Protein AF-A0A3S5AQY6-F1 (afdb_monomer_lite)

Structure (mmCIF, N/CA/C/O backbone):
data_AF-A0A3S5AQY6-F1
#
_entry.id   AF-A0A3S5AQY6-F1
#
loop_
_atom_site.group_PDB
_atom_site.id
_atom_site.type_symbol
_atom_site.label_atom_id
_atom_site.label_alt_id
_atom_site.label_comp_id
_atom_site.label_asym_id
_atom_site.label_entity_id
_atom_site.label_seq_id
_atom_site.pdbx_PDB_ins_code
_atom_site.Cartn_x
_atom_site.Cartn_y
_atom_site.Cartn_z
_atom_site.occupancy
_atom_site.B_iso_or_equiv
_atom_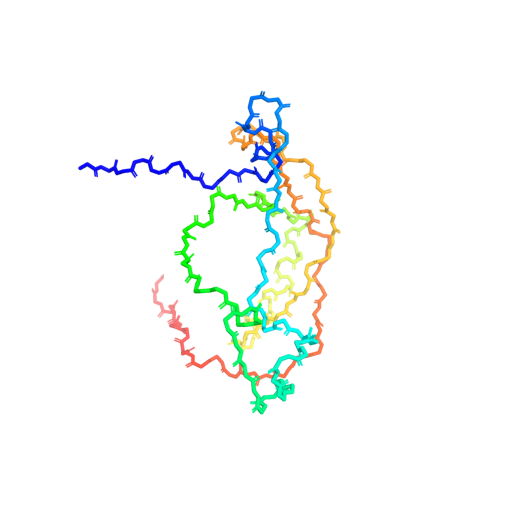site.auth_seq_id
_atom_site.auth_comp_id
_atom_site.auth_asym_id
_atom_site.auth_atom_id
_atom_site.pdbx_PDB_model_num
ATOM 1 N N . MET A 1 1 ? 29.617 10.448 14.265 1.00 32.22 1 MET A N 1
ATOM 2 C CA . MET A 1 1 ? 28.970 11.195 13.164 1.00 32.22 1 MET A CA 1
ATOM 3 C C . MET A 1 1 ? 27.669 10.491 12.806 1.00 32.22 1 MET A C 1
ATOM 5 O O . MET A 1 1 ? 27.711 9.450 12.168 1.00 32.22 1 MET A O 1
ATOM 9 N N . ARG A 1 2 ? 26.522 10.978 13.299 1.00 27.75 2 ARG A N 1
ATOM 10 C CA . ARG A 1 2 ? 25.210 10.473 12.863 1.00 27.75 2 ARG A CA 1
ATOM 11 C C . ARG A 1 2 ? 24.964 11.057 11.478 1.00 27.75 2 ARG A C 1
ATOM 13 O O . ARG A 1 2 ? 24.823 12.269 11.360 1.00 27.75 2 ARG A O 1
ATOM 20 N N . SER A 1 3 ? 24.982 10.225 10.444 1.00 30.08 3 SER A N 1
ATOM 21 C CA . SER A 1 3 ? 24.566 10.642 9.112 1.00 30.08 3 SER A CA 1
ATOM 22 C C . SER A 1 3 ? 23.068 10.949 9.170 1.00 30.08 3 SER A C 1
ATOM 24 O O . SER A 1 3 ? 22.226 10.055 9.231 1.00 30.08 3 SER A O 1
ATOM 26 N N . SER A 1 4 ? 22.724 12.232 9.217 1.00 34.69 4 SER A N 1
ATOM 27 C CA . SER A 1 4 ? 21.362 12.730 9.047 1.00 34.69 4 SER A CA 1
ATOM 28 C C . SER A 1 4 ? 20.930 12.487 7.603 1.00 34.69 4 SER A C 1
ATOM 30 O O . SER A 1 4 ? 20.937 13.391 6.773 1.00 34.69 4 SER A O 1
ATOM 32 N N . HIS A 1 5 ? 20.600 11.240 7.284 1.00 40.53 5 HIS A N 1
ATOM 33 C CA . HIS A 1 5 ? 19.829 10.944 6.093 1.00 40.53 5 HIS A CA 1
ATOM 34 C C . HIS A 1 5 ? 18.423 11.492 6.345 1.00 40.53 5 HIS A C 1
ATOM 36 O O . HIS A 1 5 ? 17.790 11.040 7.306 1.00 40.53 5 HIS A O 1
ATOM 42 N N . PRO A 1 6 ? 17.922 12.446 5.542 1.00 51.62 6 PRO A N 1
ATOM 43 C CA . PRO A 1 6 ? 16.550 12.904 5.685 1.00 51.62 6 PRO A CA 1
ATOM 44 C C . PRO A 1 6 ? 15.626 11.682 5.610 1.00 51.62 6 PRO A C 1
ATOM 46 O O . PRO A 1 6 ? 15.883 10.722 4.866 1.00 51.62 6 PRO A O 1
ATOM 49 N N . GLY A 1 7 ? 14.608 11.663 6.471 1.00 63.97 7 GLY A N 1
ATOM 50 C CA . GLY A 1 7 ? 13.552 10.660 6.405 1.00 63.97 7 GLY A CA 1
ATOM 51 C C . GLY A 1 7 ? 12.916 10.650 5.014 1.00 63.97 7 GLY A C 1
ATOM 52 O O . GLY A 1 7 ? 13.035 11.610 4.256 1.00 63.97 7 GLY A O 1
ATOM 53 N N . THR A 1 8 ? 12.257 9.549 4.670 1.00 73.31 8 THR A N 1
ATOM 54 C CA . THR A 1 8 ? 11.474 9.421 3.436 1.00 73.31 8 THR A CA 1
ATOM 55 C C . THR A 1 8 ? 10.517 10.608 3.280 1.00 73.31 8 THR A C 1
ATOM 57 O O . THR A 1 8 ? 9.819 10.949 4.238 1.00 73.31 8 THR A O 1
ATOM 60 N N . ILE A 1 9 ? 10.484 11.234 2.101 1.00 82.69 9 ILE A N 1
ATOM 61 C CA . ILE A 1 9 ? 9.598 12.374 1.799 1.00 82.69 9 ILE A CA 1
ATOM 62 C C . ILE A 1 9 ? 8.306 11.919 1.099 1.00 82.69 9 ILE A C 1
ATOM 64 O O . ILE A 1 9 ? 8.239 10.798 0.586 1.00 82.69 9 ILE A O 1
ATOM 68 N N . SER A 1 10 ? 7.282 12.782 1.073 1.00 83.50 10 SER A N 1
ATOM 69 C CA . SER A 1 10 ? 6.050 12.525 0.311 1.00 83.50 10 SER A CA 1
ATOM 70 C C . SER A 1 10 ? 6.360 12.438 -1.183 1.00 83.50 10 SER A C 1
ATOM 72 O O . SER A 1 10 ? 7.105 13.260 -1.721 1.00 83.50 10 SER A O 1
ATOM 74 N N . PHE A 1 11 ? 5.745 11.472 -1.863 1.00 85.50 11 PHE A N 1
ATOM 75 C CA . PHE A 1 11 ? 5.842 11.288 -3.310 1.00 85.50 11 PHE A CA 1
ATOM 76 C C . PHE A 1 11 ? 5.540 12.569 -4.100 1.00 85.50 11 PHE A C 1
ATOM 78 O O . PHE A 1 11 ? 6.272 12.912 -5.028 1.00 85.50 11 PHE A O 1
ATOM 85 N N . HIS A 1 12 ? 4.502 13.316 -3.713 1.00 83.69 12 HIS A N 1
ATOM 86 C CA . HIS A 1 12 ? 4.141 14.555 -4.407 1.00 83.69 12 HIS A CA 1
ATOM 87 C C . HIS A 1 12 ? 5.211 15.639 -4.247 1.00 83.69 12 HIS A C 1
ATOM 89 O O . HIS A 1 12 ? 5.453 16.403 -5.179 1.00 83.69 12 HIS A O 1
ATOM 95 N N . LEU A 1 13 ? 5.905 15.668 -3.106 1.00 82.12 13 LEU A N 1
ATOM 96 C CA . LEU A 1 13 ? 7.048 16.552 -2.902 1.00 82.12 13 LEU A CA 1
ATOM 97 C C . LEU A 1 13 ? 8.264 16.107 -3.725 1.00 82.12 13 LEU A C 1
ATOM 99 O O . LEU A 1 13 ? 8.952 16.954 -4.289 1.00 82.12 13 LEU A O 1
ATOM 103 N N . THR A 1 14 ? 8.507 14.797 -3.846 1.00 79.00 14 THR A N 1
ATOM 104 C CA . THR A 1 14 ? 9.578 14.256 -4.700 1.00 79.00 14 THR A CA 1
ATOM 105 C C . THR A 1 14 ? 9.448 14.765 -6.130 1.00 79.00 14 THR A C 1
ATOM 107 O O . THR A 1 14 ? 10.422 15.262 -6.685 1.00 79.00 14 THR A O 1
ATOM 110 N N . LEU A 1 15 ? 8.243 14.728 -6.701 1.00 79.06 15 LEU A N 1
ATOM 111 C CA . LEU A 1 15 ? 8.001 15.156 -8.082 1.00 79.06 15 LEU A CA 1
ATOM 112 C C . LEU A 1 15 ? 8.313 16.635 -8.348 1.00 79.06 15 LEU A C 1
ATOM 114 O O . LEU A 1 15 ? 8.620 16.988 -9.485 1.00 79.06 15 LEU A O 1
ATOM 118 N N . LEU A 1 16 ? 8.248 17.482 -7.318 1.00 74.56 16 LEU A N 1
ATOM 119 C CA . LEU A 1 16 ? 8.487 18.926 -7.413 1.00 74.56 16 LEU A CA 1
ATOM 120 C C . LEU A 1 16 ? 9.910 19.338 -7.021 1.00 74.56 16 LEU A C 1
ATOM 122 O O . LEU A 1 16 ? 10.254 20.517 -7.104 1.00 74.56 16 LEU A O 1
ATOM 126 N N . SER A 1 17 ? 10.741 18.394 -6.575 1.00 68.06 17 SER A N 1
ATOM 127 C CA . SER A 1 17 ? 12.022 18.714 -5.947 1.00 68.06 17 SER A CA 1
ATOM 128 C C . SER A 1 17 ? 13.107 19.196 -6.924 1.00 68.06 17 SER A C 1
ATOM 130 O O . SER A 1 17 ? 14.135 19.687 -6.456 1.00 68.06 17 SER A O 1
ATOM 132 N N . ASP A 1 18 ? 12.909 19.108 -8.247 1.00 62.34 18 ASP A N 1
ATOM 133 C CA . ASP A 1 18 ? 13.900 19.546 -9.243 1.00 62.34 18 ASP A CA 1
ATOM 134 C C . ASP A 1 18 ? 13.526 20.863 -9.945 1.00 62.34 18 ASP A C 1
ATOM 136 O O . ASP A 1 18 ? 13.103 20.878 -11.093 1.00 62.34 18 ASP A O 1
ATOM 140 N N . ARG A 1 19 ? 13.693 21.998 -9.249 1.00 57.31 19 ARG A N 1
ATOM 141 C CA . ARG A 1 19 ? 13.819 23.363 -9.827 1.00 57.31 19 ARG A CA 1
ATOM 142 C C . ARG A 1 19 ? 12.876 23.699 -11.008 1.00 57.31 19 ARG A C 1
ATOM 144 O O . ARG A 1 19 ? 13.287 24.360 -11.961 1.00 57.31 19 ARG A O 1
ATOM 151 N N . GLY A 1 20 ? 11.612 23.277 -10.944 1.00 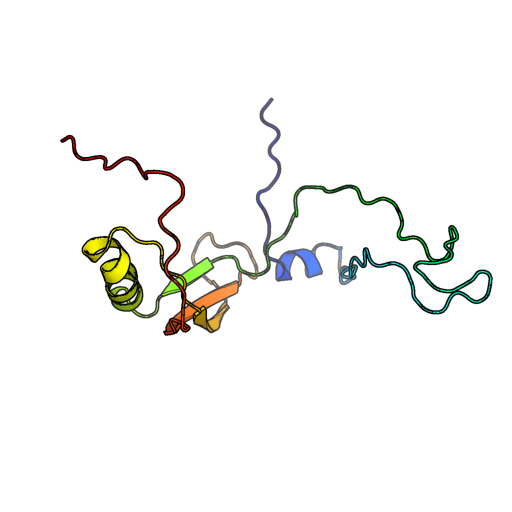56.56 20 GLY A N 1
ATOM 152 C CA . GLY A 1 20 ? 10.597 23.562 -11.971 1.00 56.56 20 GLY A CA 1
ATOM 153 C C . GLY A 1 20 ? 10.526 22.567 -13.140 1.00 56.56 20 GLY A C 1
ATOM 154 O O . GLY A 1 20 ? 9.746 22.785 -14.065 1.00 56.56 20 GLY A O 1
ATOM 155 N N . LYS A 1 21 ? 11.289 21.471 -13.104 1.00 61.22 21 LYS A N 1
ATOM 156 C CA . LYS A 1 21 ? 11.139 20.304 -13.978 1.00 61.22 21 LYS A CA 1
ATOM 157 C C . LYS A 1 21 ? 10.554 19.150 -13.166 1.00 61.22 21 LYS A C 1
ATOM 159 O O . LYS A 1 21 ? 11.012 18.847 -12.070 1.00 61.22 21 LYS A O 1
ATOM 164 N N . PHE A 1 22 ? 9.519 18.510 -13.701 1.00 60.59 22 PHE A N 1
ATOM 165 C CA . PHE A 1 22 ? 8.966 17.306 -13.088 1.00 60.59 22 PHE A CA 1
ATOM 166 C C . PHE A 1 22 ? 10.000 16.180 -13.151 1.00 60.59 22 PHE A C 1
ATOM 168 O O . PHE A 1 22 ? 10.540 15.899 -14.224 1.00 60.59 22 PHE A O 1
ATOM 175 N N . ILE A 1 23 ? 10.255 15.520 -12.018 1.00 69.19 23 ILE A N 1
ATOM 176 C CA . ILE A 1 23 ? 11.058 14.294 -12.013 1.00 69.19 23 ILE A CA 1
ATOM 177 C C . ILE A 1 23 ? 10.296 13.223 -12.801 1.00 69.19 23 ILE A C 1
ATOM 179 O O . ILE A 1 23 ? 9.154 12.895 -12.474 1.00 69.19 23 ILE A O 1
ATOM 183 N N . SER A 1 24 ? 10.929 12.672 -13.840 1.00 69.19 24 SER A N 1
ATOM 184 C CA . SER A 1 24 ? 10.409 11.501 -14.546 1.00 69.19 24 SER A CA 1
ATOM 185 C C . SER A 1 24 ? 10.533 10.283 -13.638 1.00 69.19 24 SER A C 1
ATOM 187 O O . SER A 1 24 ? 11.635 9.917 -13.236 1.00 69.19 24 SER A O 1
ATOM 189 N N . LEU A 1 25 ? 9.410 9.644 -13.321 1.00 74.25 25 LEU A N 1
ATOM 190 C CA . LEU A 1 25 ? 9.420 8.382 -12.589 1.00 74.25 25 LEU A CA 1
ATOM 191 C C . LEU A 1 25 ? 9.910 7.274 -13.515 1.00 74.25 25 LEU A C 1
ATOM 193 O O . LEU A 1 25 ? 9.296 6.989 -14.544 1.00 74.25 25 LEU A O 1
ATOM 197 N N . GLU A 1 26 ? 11.014 6.639 -13.144 1.00 77.44 26 GLU A N 1
ATOM 198 C CA . GLU A 1 26 ? 11.491 5.455 -13.844 1.00 77.44 26 GLU A CA 1
ATOM 199 C C . GLU A 1 26 ? 10.638 4.247 -13.451 1.00 77.44 26 GLU A C 1
ATOM 201 O O . GLU A 1 26 ? 10.548 3.867 -12.282 1.00 77.44 26 GLU A O 1
ATOM 206 N N . HIS A 1 27 ? 10.009 3.612 -14.439 1.00 82.12 27 HIS A N 1
ATOM 207 C CA . HIS A 1 27 ? 9.340 2.335 -14.235 1.00 82.12 27 HIS A CA 1
ATOM 208 C C . HIS A 1 27 ? 10.375 1.205 -14.316 1.00 82.12 27 HIS A C 1
ATOM 210 O O . HIS A 1 27 ? 10.689 0.706 -15.402 1.00 82.12 27 HIS A O 1
ATOM 216 N N . VAL A 1 28 ? 10.915 0.804 -13.162 1.00 87.69 28 VAL A N 1
ATOM 217 C CA . VAL A 1 28 ? 11.897 -0.285 -13.069 1.00 87.69 28 VAL A CA 1
ATOM 218 C C . VAL A 1 28 ? 11.272 -1.585 -13.582 1.00 87.69 28 VAL A C 1
ATOM 220 O O . VAL A 1 28 ? 10.299 -2.092 -13.027 1.00 87.69 28 VAL A O 1
ATOM 223 N N . ASN A 1 29 ? 11.831 -2.137 -14.660 1.00 89.81 29 ASN A N 1
ATOM 224 C CA . ASN A 1 29 ? 11.397 -3.404 -15.237 1.00 89.81 29 ASN A CA 1
ATOM 225 C C . ASN A 1 29 ? 12.557 -4.401 -15.242 1.00 89.81 29 ASN A C 1
ATOM 227 O O . ASN A 1 29 ? 13.485 -4.295 -16.039 1.00 89.81 29 ASN A O 1
ATOM 231 N N . CYS A 1 30 ? 12.466 -5.386 -14.354 1.00 92.81 30 CYS A N 1
ATOM 232 C CA . CYS A 1 30 ? 13.482 -6.416 -14.146 1.00 92.81 30 CYS A CA 1
ATOM 233 C C . CYS A 1 30 ? 13.213 -7.693 -14.958 1.00 92.81 30 CYS A C 1
ATOM 235 O O . CYS A 1 30 ? 13.828 -8.725 -14.699 1.00 92.81 30 CYS A O 1
ATOM 237 N N . ARG A 1 31 ? 12.236 -7.675 -15.874 1.00 93.50 31 ARG A N 1
ATOM 238 C CA . ARG A 1 31 ? 11.878 -8.841 -16.689 1.00 93.50 31 ARG A CA 1
ATOM 239 C C . ARG A 1 31 ? 12.776 -8.916 -17.919 1.00 93.50 31 ARG A C 1
ATOM 241 O O . ARG A 1 31 ? 13.168 -7.895 -18.479 1.00 93.50 31 ARG A O 1
ATOM 248 N N . VAL A 1 32 ? 13.037 -10.139 -18.376 1.00 93.88 32 VAL A N 1
ATOM 249 C CA . VAL A 1 32 ? 13.630 -10.375 -19.699 1.00 93.88 32 VAL A CA 1
ATOM 250 C C . VAL A 1 32 ? 12.719 -9.761 -20.760 1.00 93.88 32 VAL A C 1
ATOM 252 O O . VAL A 1 32 ? 11.498 -9.946 -20.727 1.00 93.88 32 VAL A O 1
ATOM 255 N N . ARG A 1 33 ? 13.300 -9.011 -21.699 1.00 90.25 33 ARG A N 1
ATOM 256 C CA . ARG A 1 33 ? 12.545 -8.441 -22.819 1.00 90.25 33 ARG A CA 1
ATOM 257 C C . ARG A 1 33 ? 12.159 -9.561 -23.783 1.00 90.25 33 ARG A C 1
ATOM 259 O O . ARG A 1 33 ? 13.021 -10.251 -24.320 1.00 90.25 33 ARG A O 1
ATOM 266 N N . ILE A 1 34 ? 10.859 -9.727 -24.001 1.00 91.00 34 ILE A N 1
ATOM 267 C CA . ILE A 1 34 ? 10.312 -10.711 -24.942 1.00 91.00 34 ILE A CA 1
ATOM 268 C C . ILE A 1 34 ? 10.408 -10.141 -26.367 1.00 91.00 34 ILE A C 1
ATOM 270 O O . ILE A 1 34 ? 10.274 -8.933 -26.554 1.00 91.00 34 ILE A O 1
ATOM 274 N N . GLY A 1 35 ? 10.634 -11.002 -27.366 1.00 87.38 35 GLY A N 1
ATOM 275 C CA . GLY A 1 35 ? 10.665 -10.605 -28.781 1.00 87.38 35 GLY A CA 1
ATOM 276 C C . GLY A 1 35 ? 12.053 -10.266 -29.328 1.00 87.38 35 GLY A C 1
ATOM 277 O O . GLY A 1 35 ? 12.167 -9.505 -30.282 1.00 87.38 35 GLY A O 1
ATOM 278 N N . CYS A 1 36 ? 13.124 -10.806 -28.740 1.00 91.69 36 CYS A N 1
ATOM 279 C CA . CYS A 1 36 ? 14.439 -10.730 -29.370 1.00 91.69 36 CYS A CA 1
ATOM 280 C C . CYS A 1 36 ? 14.506 -11.688 -30.568 1.00 91.69 36 CYS A C 1
ATOM 282 O O . CYS A 1 36 ? 14.171 -12.861 -30.435 1.00 91.69 36 CYS A O 1
ATOM 284 N N . HIS A 1 37 ? 14.945 -11.189 -31.724 1.00 91.88 37 HIS A N 1
ATOM 285 C CA . HIS A 1 37 ? 15.026 -11.966 -32.967 1.00 91.88 37 HIS A CA 1
ATOM 286 C C . HIS A 1 37 ? 16.421 -12.560 -33.237 1.00 91.88 37 HIS A C 1
ATOM 288 O O . HIS A 1 37 ? 16.615 -13.218 -34.252 1.00 91.88 37 HIS A O 1
ATOM 294 N N . GLU A 1 38 ? 17.401 -12.324 -32.357 1.00 92.38 38 GLU A N 1
ATOM 295 C CA . GLU A 1 38 ? 18.806 -12.728 -32.565 1.00 92.38 38 GLU A CA 1
ATOM 296 C C . GLU A 1 38 ? 19.150 -14.104 -31.972 1.00 92.38 38 GLU A C 1
ATOM 298 O O . GLU A 1 38 ? 20.259 -14.599 -32.154 1.00 92.38 38 GLU A O 1
ATOM 303 N N . HIS A 1 39 ? 18.223 -14.720 -31.243 1.00 93.88 39 HIS A N 1
ATOM 304 C CA . HIS A 1 39 ? 18.394 -16.018 -30.597 1.00 93.88 39 HIS A CA 1
ATOM 305 C C . HIS A 1 39 ? 17.024 -16.697 -30.424 1.00 93.88 39 HIS A C 1
ATOM 307 O O . HIS A 1 39 ? 15.997 -16.019 -30.531 1.00 93.88 39 HIS A O 1
ATOM 313 N N . PRO A 1 40 ? 16.970 -18.013 -30.141 1.00 94.38 40 PRO A N 1
ATOM 314 C CA . PRO A 1 40 ? 15.728 -18.672 -29.742 1.00 94.38 40 PRO A CA 1
ATOM 315 C C . PRO A 1 40 ? 15.060 -17.932 -28.571 1.00 94.38 40 PRO A C 1
ATOM 317 O O . PRO A 1 40 ? 15.775 -17.445 -27.693 1.00 94.38 40 PRO A O 1
ATOM 320 N N . PRO A 1 41 ? 13.723 -17.810 -28.526 1.00 92.50 41 PRO A N 1
ATOM 321 C CA . PRO A 1 41 ? 13.043 -17.112 -27.439 1.00 92.50 41 PRO A CA 1
ATOM 322 C C . PRO A 1 41 ? 13.415 -17.661 -26.057 1.00 92.50 41 PRO A C 1
ATOM 324 O O . PRO A 1 41 ? 13.707 -18.844 -25.902 1.00 92.50 41 PRO A O 1
ATOM 327 N N . TRP A 1 42 ? 13.354 -16.808 -25.032 1.00 92.75 42 TRP A N 1
ATOM 328 C CA . TRP A 1 42 ? 13.456 -17.255 -23.641 1.00 92.75 42 TRP A CA 1
ATOM 329 C C . TRP A 1 42 ? 12.421 -18.368 -23.365 1.00 92.75 42 TRP A C 1
ATOM 331 O O . TRP A 1 42 ? 11.252 -18.172 -23.717 1.00 92.75 42 TRP A O 1
ATOM 341 N N . PRO A 1 43 ? 12.789 -19.495 -22.723 1.00 93.38 43 PRO A N 1
ATOM 342 C CA . PRO A 1 43 ? 14.022 -19.741 -21.961 1.00 93.38 43 PRO A CA 1
ATOM 343 C C . PRO A 1 43 ? 15.206 -20.338 -22.742 1.00 93.38 43 PRO A C 1
ATOM 345 O O . PRO A 1 43 ? 16.275 -20.500 -22.159 1.00 93.38 43 PRO A O 1
ATOM 348 N N . ASP A 1 44 ? 15.052 -20.627 -24.035 1.00 94.56 44 ASP A N 1
ATOM 349 C CA . ASP A 1 44 ? 16.038 -21.382 -24.826 1.00 94.56 44 ASP A CA 1
ATOM 350 C C . ASP A 1 44 ? 17.193 -20.522 -25.373 1.00 94.56 44 ASP A C 1
ATOM 352 O O . ASP A 1 44 ? 18.184 -21.043 -25.885 1.00 94.56 44 ASP A O 1
ATOM 356 N N . GLY A 1 45 ? 17.096 -19.195 -25.257 1.00 93.44 45 GLY A N 1
ATOM 357 C CA . GLY A 1 45 ? 18.162 -18.264 -25.621 1.00 93.44 45 GLY A CA 1
ATOM 358 C C . GLY A 1 45 ? 18.045 -16.910 -24.921 1.00 93.44 45 GLY A C 1
ATOM 359 O O . GLY A 1 45 ? 16.951 -16.451 -24.583 1.00 93.44 45 GLY A O 1
ATOM 360 N N . ILE A 1 46 ? 19.191 -16.252 -24.714 1.00 95.94 46 ILE A N 1
ATOM 361 C CA . ILE A 1 46 ? 19.288 -14.908 -24.132 1.00 95.94 46 ILE A CA 1
ATOM 362 C C . ILE A 1 46 ? 20.510 -14.164 -24.689 1.00 95.94 46 ILE A C 1
ATOM 364 O O . ILE A 1 46 ? 21.540 -14.772 -24.979 1.00 95.94 46 ILE A O 1
ATOM 368 N N . CYS A 1 47 ? 20.417 -12.842 -24.815 1.00 94.69 47 CYS A N 1
ATOM 369 C CA . CYS A 1 47 ? 21.530 -11.963 -25.168 1.00 94.69 47 CYS A CA 1
ATOM 370 C C . CYS A 1 47 ? 21.548 -10.709 -24.283 1.00 94.69 47 CYS A C 1
ATOM 372 O O . CYS A 1 47 ? 20.587 -10.406 -23.575 1.00 94.69 47 CYS A O 1
ATOM 374 N N . THR A 1 48 ? 22.616 -9.917 -24.366 1.00 93.38 48 THR A N 1
ATOM 375 C CA . THR A 1 48 ? 22.778 -8.681 -23.577 1.00 93.38 48 THR A CA 1
ATOM 376 C C . THR A 1 48 ? 21.729 -7.606 -23.878 1.00 93.38 48 THR A C 1
ATOM 378 O O . THR A 1 48 ? 21.515 -6.722 -23.054 1.00 93.38 48 THR A O 1
ATOM 381 N N . LYS A 1 49 ? 21.049 -7.669 -25.033 1.00 91.75 49 LYS A N 1
ATOM 382 C CA . LYS A 1 49 ? 19.989 -6.716 -25.415 1.00 91.75 49 LYS A CA 1
ATOM 383 C C . LYS A 1 49 ? 18.643 -7.026 -24.757 1.00 91.75 49 LYS A C 1
ATOM 385 O O . LYS A 1 49 ? 17.834 -6.113 -24.569 1.00 91.75 49 LYS A O 1
ATOM 390 N N . CYS A 1 50 ? 18.373 -8.298 -24.461 1.00 93.62 50 CYS A N 1
ATOM 391 C CA . CYS A 1 50 ? 17.106 -8.742 -23.878 1.00 93.62 50 CYS A CA 1
ATOM 392 C C . CYS A 1 50 ? 17.222 -9.112 -22.395 1.00 93.62 50 CYS A C 1
ATOM 394 O O . CYS A 1 50 ? 16.214 -9.082 -21.684 1.00 93.62 50 CYS A O 1
ATOM 396 N N . GLN A 1 51 ? 18.437 -9.404 -21.922 1.00 94.44 51 GLN A N 1
ATOM 397 C CA . GLN A 1 51 ? 18.741 -9.584 -20.512 1.00 94.44 51 GLN A CA 1
ATOM 398 C C . GLN A 1 51 ? 18.503 -8.269 -19.749 1.00 94.44 51 GLN A C 1
ATOM 400 O O . GLN A 1 51 ? 18.969 -7.215 -20.190 1.00 94.44 51 GLN A O 1
ATOM 405 N N . PRO A 1 52 ? 17.798 -8.296 -18.604 1.00 93.81 52 PRO A N 1
ATOM 406 C CA . PRO A 1 52 ? 17.671 -7.118 -17.758 1.00 93.81 52 PRO A CA 1
ATOM 407 C C . PRO A 1 52 ? 19.040 -6.740 -17.180 1.00 93.81 52 PRO A C 1
ATOM 409 O O . PRO A 1 52 ? 19.829 -7.608 -16.798 1.00 93.81 52 PRO A O 1
ATOM 412 N N . SER A 1 53 ? 19.326 -5.441 -17.103 1.00 91.31 53 SER A N 1
ATOM 413 C CA . SER A 1 53 ? 20.555 -4.953 -16.474 1.00 91.31 53 SER A CA 1
ATOM 414 C C . SER A 1 53 ? 20.611 -5.358 -14.993 1.00 91.31 53 SER A C 1
ATOM 416 O O . SER A 1 53 ? 19.558 -5.442 -14.354 1.00 91.31 53 SER A O 1
ATOM 418 N N . PRO A 1 54 ? 21.811 -5.590 -14.424 1.00 92.44 54 PRO A N 1
ATOM 419 C CA . PRO A 1 54 ? 21.964 -5.787 -12.987 1.00 92.44 54 PRO A CA 1
ATOM 420 C C . PRO A 1 54 ? 21.329 -4.637 -12.203 1.00 92.44 54 PRO A C 1
ATOM 422 O O . PRO A 1 54 ? 21.438 -3.475 -12.597 1.00 92.44 54 PRO A O 1
ATOM 425 N N . ILE A 1 55 ? 20.673 -4.968 -11.094 1.00 92.25 55 ILE A N 1
ATOM 426 C CA . ILE A 1 55 ? 19.958 -4.000 -10.263 1.00 92.25 55 ILE A CA 1
ATOM 427 C C . ILE A 1 55 ? 20.708 -3.833 -8.952 1.00 92.25 55 ILE A C 1
ATOM 429 O O . ILE A 1 55 ? 21.022 -4.816 -8.281 1.00 92.25 55 ILE A O 1
ATOM 433 N N . THR A 1 56 ? 20.919 -2.580 -8.565 1.00 93.56 56 THR A N 1
ATOM 434 C CA . THR A 1 56 ? 21.380 -2.209 -7.228 1.00 93.56 56 THR A CA 1
ATOM 435 C C . THR A 1 56 ? 20.189 -1.682 -6.444 1.00 93.56 56 THR A C 1
ATOM 437 O O . THR A 1 56 ? 19.532 -0.737 -6.875 1.00 93.56 56 THR A O 1
ATOM 440 N N . LEU A 1 57 ? 19.894 -2.299 -5.301 1.00 92.69 57 LEU A N 1
ATOM 441 C CA . LEU A 1 57 ? 18.838 -1.833 -4.407 1.00 92.69 57 LEU A CA 1
ATOM 442 C C . LEU A 1 57 ? 19.404 -0.774 -3.460 1.00 92.69 57 LEU A C 1
ATOM 444 O O . LEU A 1 57 ? 20.356 -1.047 -2.733 1.00 92.69 57 LEU A O 1
ATOM 448 N N . ASP A 1 58 ? 18.786 0.402 -3.450 1.00 90.25 58 ASP A N 1
ATOM 449 C CA . ASP A 1 58 ? 19.055 1.465 -2.481 1.00 90.25 58 ASP A CA 1
ATOM 450 C C . ASP A 1 58 ? 17.788 1.766 -1.667 1.00 90.25 58 ASP A C 1
ATOM 452 O O . ASP A 1 58 ? 16.671 1.375 -2.026 1.00 90.25 58 ASP A O 1
ATOM 456 N N . ARG A 1 59 ? 17.948 2.449 -0.536 1.00 89.38 59 ARG A N 1
ATOM 457 C CA . ARG A 1 59 ? 16.842 2.869 0.315 1.00 89.38 59 ARG A CA 1
ATOM 458 C C . ARG A 1 59 ? 15.922 3.800 -0.472 1.00 89.38 59 ARG A C 1
ATOM 460 O O . ARG A 1 59 ? 16.319 4.899 -0.851 1.00 89.38 59 ARG A O 1
ATOM 467 N N . GLN A 1 60 ? 14.661 3.402 -0.631 1.00 88.00 60 GLN A N 1
ATOM 468 C CA . GLN A 1 60 ? 13.653 4.246 -1.267 1.00 88.00 60 GLN A CA 1
ATOM 469 C C . GLN A 1 60 ? 13.537 5.585 -0.523 1.00 88.00 60 GLN A C 1
ATOM 471 O O . GLN A 1 60 ? 13.313 5.620 0.687 1.00 88.00 60 GLN A O 1
ATOM 476 N N . THR A 1 61 ? 13.722 6.689 -1.244 1.00 87.56 61 THR A N 1
ATOM 477 C CA . THR A 1 61 ? 13.790 8.050 -0.683 1.00 87.56 61 THR A CA 1
ATOM 478 C C . THR A 1 61 ? 12.424 8.714 -0.533 1.00 87.56 61 THR A C 1
ATOM 480 O O . THR A 1 61 ? 12.310 9.725 0.161 1.00 87.56 61 THR A O 1
ATOM 483 N N . TYR A 1 62 ? 11.378 8.121 -1.113 1.00 88.75 62 TYR A N 1
ATOM 484 C CA . TYR A 1 62 ? 10.000 8.593 -1.014 1.00 88.75 62 TYR A CA 1
ATOM 485 C C . TYR A 1 62 ? 9.031 7.500 -0.540 1.00 88.75 62 TYR A C 1
ATOM 487 O O . TYR A 1 62 ? 9.355 6.310 -0.523 1.00 88.75 62 TYR A O 1
ATOM 495 N N . ARG A 1 63 ? 7.817 7.902 -0.167 1.00 91.06 63 ARG A N 1
ATOM 496 C CA . ARG A 1 63 ? 6.666 7.011 0.046 1.00 91.06 63 ARG A CA 1
ATOM 497 C C . ARG A 1 63 ? 5.423 7.598 -0.608 1.00 91.06 63 ARG A C 1
ATOM 499 O O . ARG A 1 63 ? 5.292 8.813 -0.697 1.00 91.06 63 ARG A O 1
ATOM 506 N N . HIS A 1 64 ? 4.514 6.738 -1.055 1.00 91.81 64 HIS A N 1
ATOM 507 C CA . HIS A 1 64 ? 3.281 7.185 -1.709 1.00 91.81 64 HIS A CA 1
ATOM 508 C C . HIS A 1 64 ? 2.250 7.749 -0.730 1.00 91.81 64 HIS A C 1
ATOM 510 O O . HIS A 1 64 ? 1.539 8.682 -1.079 1.00 91.81 64 HIS A O 1
ATOM 516 N N . ILE A 1 65 ? 2.176 7.180 0.476 1.00 94.94 65 ILE A N 1
ATOM 517 C CA . ILE A 1 65 ? 1.226 7.557 1.524 1.00 94.94 65 ILE A CA 1
ATOM 518 C C . ILE A 1 65 ? 2.014 7.834 2.800 1.00 94.94 65 ILE A C 1
ATOM 520 O O . ILE A 1 65 ? 2.844 7.018 3.201 1.00 94.94 65 ILE A O 1
ATOM 524 N N . ASP A 1 66 ? 1.753 8.972 3.431 1.00 95.12 66 ASP A N 1
ATOM 525 C CA . ASP A 1 66 ? 2.458 9.447 4.623 1.00 95.12 66 ASP A CA 1
ATOM 526 C C . ASP A 1 66 ? 1.766 9.053 5.923 1.00 95.12 66 ASP A C 1
ATOM 528 O O . ASP A 1 66 ? 2.416 8.976 6.966 1.00 95.12 66 ASP A O 1
ATOM 532 N N . TYR A 1 67 ? 0.457 8.801 5.872 1.00 95.38 67 TYR A N 1
ATOM 533 C CA . TYR A 1 67 ? -0.329 8.489 7.058 1.00 95.38 67 TYR A CA 1
ATOM 534 C C . TYR A 1 67 ? -1.514 7.568 6.758 1.00 95.38 67 TYR A C 1
ATOM 536 O O . TYR A 1 67 ? -2.108 7.616 5.681 1.00 95.38 67 TYR A O 1
ATOM 544 N N . VAL A 1 68 ? -1.884 6.742 7.734 1.00 96.88 68 VAL A N 1
ATOM 545 C CA . VAL A 1 68 ? -3.088 5.906 7.687 1.00 96.88 68 VAL A CA 1
ATOM 546 C C . VAL A 1 68 ? -3.987 6.320 8.842 1.00 96.88 68 VAL A C 1
ATOM 548 O O . VAL A 1 68 ? -3.578 6.278 9.998 1.00 96.88 68 VAL A O 1
ATOM 551 N N . GLN A 1 69 ? -5.208 6.730 8.518 1.00 96.75 69 GLN A N 1
ATOM 552 C CA . GLN A 1 69 ? -6.228 7.147 9.468 1.00 96.75 69 GLN A CA 1
ATOM 553 C C . GLN A 1 69 ? -7.404 6.175 9.397 1.00 96.75 69 GLN A C 1
ATOM 555 O O . GLN A 1 69 ? -7.906 5.911 8.310 1.00 96.75 69 GLN A O 1
ATOM 560 N N . PHE A 1 70 ? -7.895 5.704 10.538 1.00 96.88 70 PHE A N 1
ATOM 561 C CA . PHE A 1 70 ? -9.164 4.977 10.613 1.00 96.88 70 PHE A CA 1
ATOM 562 C C . PHE A 1 70 ? -10.305 5.965 10.869 1.00 96.88 70 PHE A C 1
ATOM 564 O O . PHE A 1 70 ? -10.156 6.868 11.692 1.00 96.88 70 PHE A O 1
ATOM 571 N N . GLU A 1 71 ? -11.432 5.823 10.164 1.00 96.12 71 GLU A N 1
ATOM 572 C CA . GLU A 1 71 ? -12.620 6.659 10.416 1.00 96.12 71 GLU A CA 1
ATOM 573 C C . GLU A 1 71 ? -13.233 6.378 11.788 1.00 96.12 71 GLU A C 1
ATOM 575 O O . GLU A 1 71 ? -13.719 7.293 12.449 1.00 96.12 71 GLU A O 1
ATOM 580 N N . ASN A 1 72 ? -13.169 5.121 12.224 1.00 93.50 72 ASN A N 1
ATOM 581 C CA . ASN A 1 72 ? -13.639 4.671 13.522 1.00 93.50 72 ASN A CA 1
ATOM 582 C C . ASN A 1 72 ? -12.642 3.658 14.103 1.00 93.50 72 ASN A C 1
ATOM 584 O O . ASN A 1 72 ? -12.264 2.704 13.422 1.00 93.50 72 ASN A O 1
ATOM 588 N N . GLY A 1 73 ? -12.240 3.849 15.363 1.00 93.00 73 GLY A N 1
ATOM 589 C CA . GLY A 1 73 ? -11.371 2.911 16.080 1.00 93.00 73 GLY A CA 1
ATOM 590 C C . GLY A 1 73 ? -11.971 1.508 16.207 1.00 93.00 73 GLY A C 1
ATOM 591 O O . GLY A 1 73 ? -11.227 0.533 16.177 1.00 93.00 73 GLY A O 1
ATOM 592 N N . GLN A 1 74 ? -13.305 1.394 16.229 1.00 96.19 74 GLN A N 1
ATOM 593 C CA . GLN A 1 74 ? -14.009 0.111 16.293 1.00 96.19 74 GLN A CA 1
ATOM 594 C C . GLN A 1 74 ? -13.647 -0.821 15.126 1.00 96.19 74 GLN A C 1
ATOM 596 O O . GLN A 1 74 ? -13.566 -2.025 15.323 1.00 96.19 74 GLN A O 1
ATOM 601 N N . LEU A 1 75 ? -13.328 -0.277 13.941 1.00 95.12 75 LEU A N 1
ATOM 602 C CA . LEU A 1 75 ? -12.877 -1.077 12.793 1.00 95.12 75 LEU A CA 1
ATOM 603 C C . LEU A 1 75 ? -11.628 -1.903 13.120 1.00 95.12 75 LEU A C 1
ATOM 605 O O . LEU A 1 75 ? -11.487 -3.032 12.657 1.00 95.12 75 LEU A O 1
ATOM 609 N N . MET A 1 76 ? -10.703 -1.321 13.887 1.00 95.31 76 MET A N 1
ATOM 610 C CA . MET A 1 76 ? -9.494 -2.013 14.317 1.00 95.31 76 MET A CA 1
ATOM 611 C C . MET A 1 76 ? -9.816 -3.024 15.418 1.00 95.31 76 MET A C 1
ATOM 613 O O . MET A 1 76 ? -9.303 -4.137 15.371 1.00 95.31 76 MET A O 1
ATOM 617 N N . GLU A 1 77 ? -10.662 -2.653 16.381 1.00 96.12 77 GLU A N 1
ATOM 618 C CA . GLU A 1 77 ? -11.054 -3.537 17.484 1.00 96.12 77 GLU A CA 1
ATOM 619 C C . GLU A 1 77 ? -11.738 -4.812 16.977 1.00 96.12 77 GLU A C 1
ATOM 621 O O . GLU A 1 77 ? -11.275 -5.908 17.292 1.00 96.12 77 GLU A O 1
ATOM 626 N N . ASP A 1 78 ? -12.735 -4.676 16.097 1.00 95.50 78 ASP A N 1
ATOM 627 C CA . ASP A 1 78 ? -13.457 -5.806 15.499 1.00 95.50 78 ASP A CA 1
ATOM 628 C C . ASP A 1 78 ? -12.504 -6.736 14.725 1.00 95.50 78 ASP A C 1
ATOM 630 O O . ASP A 1 78 ? -12.607 -7.962 14.793 1.00 95.50 78 ASP A O 1
ATOM 634 N N . PHE A 1 79 ? -11.523 -6.163 14.019 1.00 95.94 79 PHE A N 1
ATOM 635 C CA . PHE A 1 79 ? -10.521 -6.933 13.280 1.00 95.94 79 PHE A CA 1
ATOM 636 C C . PHE A 1 79 ? -9.524 -7.657 14.205 1.00 95.94 79 PHE A C 1
ATOM 638 O O . PHE A 1 79 ? -9.117 -8.791 13.931 1.00 95.94 79 PHE A O 1
ATOM 645 N N . LEU A 1 80 ? -9.121 -7.025 15.312 1.00 96.06 80 LEU A N 1
ATOM 646 C CA . LEU A 1 80 ? -8.190 -7.599 16.289 1.00 96.06 80 LEU A CA 1
ATOM 647 C C . LEU A 1 80 ? -8.827 -8.696 17.147 1.00 96.06 80 LEU A C 1
ATOM 649 O O . LEU A 1 80 ? -8.117 -9.600 17.602 1.00 96.06 80 LEU A O 1
ATOM 653 N N . ASP A 1 81 ? -10.143 -8.660 17.343 1.00 96.00 81 ASP A N 1
ATOM 654 C CA . ASP A 1 81 ? -10.869 -9.640 18.150 1.00 96.00 81 ASP A CA 1
ATOM 655 C C . ASP A 1 81 ? -10.673 -11.077 17.664 1.00 96.00 81 ASP A C 1
ATOM 657 O O . ASP A 1 81 ? -10.542 -11.993 18.480 1.00 96.00 81 ASP A O 1
ATOM 661 N N . TYR A 1 82 ? -10.523 -11.286 16.353 1.00 92.50 82 TYR A N 1
ATOM 662 C CA . TYR A 1 82 ? -10.182 -12.598 15.812 1.00 92.50 82 TYR A CA 1
ATOM 663 C C . TYR A 1 82 ? -8.880 -13.149 16.407 1.00 92.50 82 TYR A C 1
ATOM 665 O O . TYR A 1 82 ? -8.815 -14.307 16.836 1.00 92.50 82 TYR A O 1
ATOM 673 N N . TRP A 1 83 ? -7.827 -12.330 16.444 1.00 93.38 83 TRP A N 1
ATOM 674 C CA . TRP A 1 83 ? -6.541 -12.734 17.007 1.00 93.38 83 TRP A CA 1
ATOM 675 C C . TRP A 1 83 ? -6.647 -12.940 18.519 1.00 93.38 83 TRP A C 1
ATOM 677 O O . TRP A 1 83 ? -6.140 -13.942 19.020 1.00 93.38 83 TRP A O 1
ATOM 687 N N . ARG A 1 84 ? -7.359 -12.060 19.236 1.00 94.62 84 ARG A N 1
ATOM 688 C CA . ARG A 1 84 ? -7.566 -12.182 20.692 1.00 94.62 84 ARG A CA 1
ATOM 689 C C . ARG A 1 84 ? -8.255 -13.494 21.066 1.00 94.62 84 ARG A C 1
ATOM 691 O O . ARG A 1 84 ? -7.856 -14.143 22.027 1.00 94.62 84 ARG A O 1
ATOM 698 N N . GLN A 1 85 ? -9.258 -13.903 20.291 1.00 93.94 85 GLN A N 1
ATOM 699 C CA . GLN A 1 85 ? -10.037 -15.113 20.559 1.00 93.94 85 GLN A CA 1
ATOM 700 C C . GLN A 1 85 ? -9.325 -16.396 20.118 1.00 93.94 85 GLN A C 1
ATOM 702 O O . GLN A 1 85 ? -9.464 -17.437 20.756 1.00 93.94 85 GLN A O 1
ATOM 707 N N . THR A 1 86 ? -8.580 -16.354 19.011 1.00 91.62 86 THR A N 1
ATOM 708 C CA . THR A 1 86 ? -8.052 -17.576 18.380 1.00 91.62 86 THR A 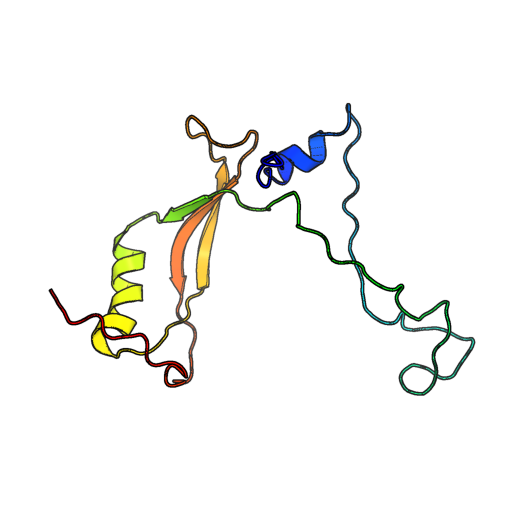CA 1
ATOM 709 C C . THR A 1 86 ? -6.543 -17.755 18.527 1.00 91.62 86 THR A C 1
ATOM 711 O O . THR A 1 86 ? -6.032 -18.853 18.292 1.00 91.62 86 THR A O 1
ATOM 714 N N . GLY A 1 87 ? -5.808 -16.686 18.845 1.00 89.94 87 GLY A N 1
ATOM 715 C CA . GLY A 1 87 ? -4.347 -16.623 18.776 1.00 89.94 87 GLY A CA 1
ATOM 716 C C . GLY A 1 87 ? -3.787 -16.768 17.355 1.00 89.94 87 GLY A C 1
ATOM 717 O O . GLY A 1 87 ? -2.593 -17.028 17.184 1.00 89.94 87 GLY A O 1
ATOM 718 N N . ARG A 1 88 ? -4.630 -16.670 16.319 1.00 88.56 88 ARG A N 1
ATOM 719 C CA . ARG A 1 88 ? -4.245 -16.873 14.916 1.00 88.56 88 ARG A CA 1
ATOM 720 C C . ARG A 1 88 ? -4.147 -15.545 14.179 1.00 88.56 88 ARG A C 1
ATOM 722 O O . ARG A 1 88 ? -4.850 -14.590 14.491 1.00 88.56 88 ARG A O 1
ATOM 729 N N . GLN A 1 89 ? -3.252 -15.508 13.194 1.00 92.00 89 GLN A N 1
ATOM 730 C CA . GLN A 1 89 ? -3.069 -14.338 12.339 1.00 92.00 89 GLN A CA 1
ATOM 731 C C . GLN A 1 89 ? -4.293 -14.122 11.450 1.00 92.00 89 GLN A C 1
ATOM 733 O O . GLN A 1 89 ? -4.980 -15.082 11.087 1.00 92.00 89 GLN A O 1
ATOM 738 N N . ARG A 1 90 ? -4.531 -12.859 11.091 1.00 92.75 90 ARG A N 1
ATOM 739 C CA . ARG A 1 90 ? -5.655 -12.443 10.259 1.00 92.75 90 ARG A CA 1
ATOM 740 C C . ARG A 1 90 ? -5.206 -11.420 9.228 1.00 92.75 90 ARG A C 1
ATOM 742 O O . ARG A 1 90 ? -4.417 -10.532 9.537 1.00 92.75 90 ARG A O 1
ATOM 749 N N . VAL A 1 91 ? -5.707 -11.555 8.006 1.00 94.50 91 VAL A N 1
ATOM 750 C CA . VAL A 1 91 ? -5.482 -10.593 6.920 1.00 94.50 91 VAL A CA 1
ATOM 751 C C . VAL A 1 91 ? -6.799 -9.924 6.549 1.00 94.50 91 VAL A C 1
ATOM 753 O O . VAL A 1 91 ? -7.828 -10.593 6.447 1.00 94.50 91 VAL A O 1
ATOM 756 N N . GLY A 1 92 ? -6.741 -8.613 6.320 1.00 95.50 92 GLY A N 1
ATOM 757 C CA . GLY A 1 92 ? -7.853 -7.797 5.849 1.00 95.50 92 GLY A CA 1
ATOM 758 C C . GLY A 1 92 ? -7.406 -6.810 4.770 1.00 95.50 92 GLY A C 1
ATOM 759 O O . GLY A 1 92 ? -6.248 -6.391 4.725 1.00 95.50 92 GLY A O 1
ATOM 760 N N . LEU A 1 93 ? -8.334 -6.453 3.888 1.00 97.50 93 LEU A N 1
ATOM 761 C CA . LEU A 1 93 ? -8.195 -5.424 2.866 1.00 97.50 93 LEU A CA 1
ATOM 762 C C . LEU A 1 93 ? -8.810 -4.128 3.393 1.00 97.50 93 LEU A C 1
ATOM 764 O O . LEU A 1 93 ? -10.011 -4.065 3.648 1.00 97.50 93 LEU A O 1
ATOM 768 N N . MET A 1 94 ? -7.987 -3.094 3.557 1.00 98.06 94 MET A N 1
ATOM 769 C CA . MET A 1 94 ? -8.456 -1.776 3.982 1.00 98.06 94 MET A CA 1
ATOM 770 C C . MET A 1 94 ? -9.121 -1.062 2.805 1.00 98.06 94 MET A C 1
ATOM 772 O O . MET A 1 94 ? -8.477 -0.779 1.795 1.00 98.06 94 MET A O 1
ATOM 776 N N . LEU A 1 95 ? -10.410 -0.772 2.948 1.00 98.19 95 LEU A N 1
ATOM 777 C CA . LEU A 1 95 ? -11.214 -0.056 1.966 1.00 98.19 95 LEU A CA 1
ATOM 778 C C . LEU A 1 95 ? -11.427 1.377 2.439 1.00 98.19 95 LEU A C 1
ATOM 780 O O . LEU A 1 95 ? -11.686 1.628 3.618 1.00 98.19 95 LEU A O 1
ATOM 784 N N . GLY A 1 96 ? -11.312 2.332 1.522 1.00 97.75 96 GLY A N 1
ATOM 785 C CA . GLY A 1 96 ? -11.371 3.737 1.882 1.00 97.75 96 GLY A CA 1
ATOM 786 C C . GLY A 1 96 ? -10.976 4.663 0.744 1.00 97.75 96 GLY A C 1
ATOM 787 O O . GLY A 1 96 ? -11.151 4.335 -0.429 1.00 97.75 96 GLY A O 1
ATOM 788 N N . ARG A 1 97 ? -10.446 5.834 1.097 1.00 98.31 97 ARG A N 1
ATOM 789 C CA . ARG A 1 97 ? -10.063 6.883 0.141 1.00 98.31 97 ARG A CA 1
ATOM 790 C C . ARG A 1 97 ? -8.744 7.541 0.517 1.00 98.31 97 ARG A C 1
ATOM 792 O O . ARG A 1 97 ? -8.347 7.524 1.680 1.00 98.31 97 ARG A O 1
ATOM 799 N N . TYR A 1 98 ? -8.107 8.186 -0.452 1.00 98.06 98 TYR A N 1
ATOM 800 C CA . TYR A 1 98 ? -6.967 9.066 -0.204 1.00 98.06 98 TYR A CA 1
ATOM 801 C C . TYR A 1 98 ? -7.426 10.510 0.020 1.00 98.06 98 TYR A C 1
ATOM 803 O O . TYR A 1 98 ? -8.424 10.946 -0.554 1.00 98.06 98 TYR A O 1
ATOM 811 N N . ALA A 1 99 ? -6.706 11.247 0.862 1.00 96.81 99 ALA A N 1
ATOM 812 C CA . ALA A 1 99 ? -6.949 12.660 1.142 1.00 96.81 99 ALA A CA 1
ATOM 813 C C . ALA A 1 99 ? -5.638 13.378 1.494 1.00 96.81 99 ALA A C 1
ATOM 815 O O . ALA A 1 99 ? -4.650 12.730 1.835 1.00 96.81 99 ALA A O 1
ATOM 816 N N . HIS A 1 100 ? -5.636 14.711 1.465 1.00 95.88 100 HIS A N 1
ATOM 817 C CA . HIS A 1 100 ? -4.505 15.499 1.958 1.00 95.88 100 HIS A CA 1
ATOM 818 C C . HIS A 1 100 ? -4.313 15.305 3.470 1.00 95.88 100 HIS A C 1
ATOM 820 O O . HIS A 1 100 ? -5.277 15.133 4.228 1.00 95.88 100 HIS A O 1
ATOM 826 N N . PHE A 1 101 ? -3.054 15.286 3.906 1.00 94.81 101 PHE A N 1
ATOM 827 C CA . PHE A 1 101 ? -2.675 15.197 5.311 1.00 94.81 101 PHE A CA 1
ATOM 828 C C . PHE A 1 101 ? -2.117 16.533 5.807 1.00 94.81 101 PHE A C 1
ATOM 830 O O . PHE A 1 101 ? -0.912 16.713 5.946 1.00 94.81 101 PHE A O 1
ATOM 837 N N . ASP A 1 102 ? -3.024 17.457 6.117 1.00 92.25 102 ASP A N 1
ATOM 838 C CA . ASP A 1 102 ? -2.695 18.845 6.473 1.00 92.25 102 ASP A CA 1
ATOM 839 C C . ASP A 1 102 ? -2.447 19.050 7.983 1.00 92.25 102 ASP A C 1
ATOM 841 O O . ASP A 1 102 ? -2.770 20.093 8.550 1.00 92.25 102 ASP A O 1
ATOM 845 N N . TYR A 1 103 ? -1.915 18.039 8.679 1.00 90.56 103 TYR A N 1
ATOM 846 C CA . TYR A 1 103 ? -1.632 18.145 10.115 1.00 90.56 103 TYR A CA 1
ATOM 847 C C . TYR A 1 103 ? -0.379 18.993 10.376 1.00 90.56 103 TYR A C 1
ATOM 849 O O . TYR A 1 103 ? 0.593 18.942 9.622 1.00 90.56 103 TYR A O 1
ATOM 857 N N . ALA A 1 104 ? -0.365 19.743 11.480 1.00 88.12 104 ALA A N 1
ATOM 858 C CA . ALA A 1 104 ? 0.794 20.540 11.872 1.00 88.12 104 ALA A CA 1
ATOM 859 C C . ALA A 1 104 ? 2.023 19.637 12.104 1.00 88.12 104 ALA A C 1
ATOM 861 O O . ALA A 1 104 ? 2.045 18.815 13.017 1.00 88.12 104 ALA A O 1
ATOM 862 N N . GLY A 1 105 ? 3.049 19.787 11.260 1.00 86.38 105 GLY A N 1
ATOM 863 C CA . GLY A 1 105 ? 4.248 18.939 11.270 1.00 86.38 105 GLY A CA 1
ATOM 864 C C . GLY A 1 105 ? 4.215 17.762 10.288 1.00 86.38 105 GLY A C 1
ATOM 865 O O . GLY A 1 105 ? 5.181 17.000 10.231 1.00 86.38 105 GLY A O 1
ATOM 866 N N . ALA A 1 106 ? 3.151 17.613 9.495 1.00 86.25 106 ALA A N 1
ATOM 867 C CA . ALA A 1 106 ? 3.145 16.702 8.357 1.00 86.25 106 ALA A CA 1
ATOM 868 C C . ALA A 1 106 ? 4.148 17.159 7.274 1.00 86.25 106 ALA A C 1
ATOM 870 O O . ALA A 1 106 ? 4.395 18.362 7.128 1.00 86.25 106 ALA A O 1
ATOM 871 N N . PRO A 1 107 ? 4.726 16.226 6.490 1.00 87.00 107 PRO A N 1
ATOM 872 C CA . PRO A 1 107 ? 5.511 16.587 5.315 1.00 87.00 107 PRO A CA 1
ATOM 873 C C . PRO A 1 107 ? 4.705 17.468 4.341 1.00 87.00 107 PRO A C 1
ATOM 875 O O . PRO A 1 107 ? 3.493 17.288 4.213 1.00 87.00 107 PRO A O 1
ATOM 878 N N . PRO A 1 108 ? 5.349 18.386 3.600 1.00 88.25 108 PRO A N 1
ATOM 879 C CA . PRO A 1 108 ? 4.671 19.131 2.545 1.00 88.25 108 PRO A CA 1
ATOM 880 C C . PRO A 1 108 ? 4.041 18.187 1.515 1.00 88.25 108 PRO A C 1
ATOM 882 O O . PRO A 1 108 ? 4.668 17.203 1.116 1.00 88.25 108 PRO A O 1
ATOM 885 N N . LEU A 1 109 ? 2.822 18.510 1.069 1.00 90.00 109 LEU A N 1
ATOM 886 C CA . LEU A 1 109 ? 2.052 17.705 0.108 1.00 90.00 109 LEU A CA 1
ATOM 887 C C . LEU A 1 109 ? 1.855 16.251 0.567 1.00 90.00 109 LEU A C 1
ATOM 889 O O . LEU A 1 109 ? 1.858 15.323 -0.246 1.00 90.00 109 LEU A O 1
ATOM 893 N N . ALA A 1 110 ? 1.742 16.037 1.878 1.00 93.00 110 ALA A N 1
ATOM 894 C CA . ALA A 1 110 ? 1.501 14.716 2.423 1.00 93.00 110 ALA A CA 1
ATOM 895 C C . ALA A 1 110 ? 0.106 14.199 2.054 1.00 93.00 110 ALA A C 1
ATOM 897 O O . ALA A 1 110 ? -0.882 14.940 2.055 1.00 93.00 110 ALA A O 1
ATOM 898 N N . ILE A 1 111 ? 0.027 12.898 1.790 1.00 96.12 111 ILE A N 1
ATOM 899 C CA . ILE A 1 111 ? -1.226 12.194 1.506 1.00 96.12 111 ILE A CA 1
ATOM 900 C C . ILE A 1 111 ? -1.487 11.175 2.610 1.00 96.12 111 ILE A C 1
ATOM 902 O O . ILE A 1 111 ? -0.587 10.449 3.033 1.00 96.12 111 ILE A O 1
ATOM 906 N N . LYS A 1 112 ? -2.740 11.077 3.055 1.00 96.81 112 LYS A N 1
ATOM 907 C CA . LYS A 1 112 ? -3.210 10.021 3.954 1.00 96.81 112 LYS A CA 1
ATOM 908 C C . LYS A 1 112 ? -4.185 9.077 3.268 1.00 96.81 112 LYS A C 1
ATOM 910 O O . LYS A 1 112 ? -4.978 9.492 2.424 1.00 96.81 112 LYS A O 1
ATOM 915 N N . ALA A 1 113 ? -4.171 7.820 3.694 1.00 98.25 113 ALA A N 1
ATOM 916 C CA . ALA A 1 113 ? -5.249 6.870 3.453 1.00 98.25 113 ALA A CA 1
ATOM 917 C C . ALA A 1 113 ? -6.246 6.938 4.618 1.00 98.25 113 ALA A C 1
ATOM 919 O O . ALA A 1 113 ? -5.863 6.735 5.768 1.00 98.25 113 ALA A O 1
ATOM 920 N N . ILE A 1 114 ? -7.511 7.227 4.326 1.00 98.06 114 ILE A N 1
ATOM 921 C CA . ILE A 1 114 ? -8.618 7.163 5.280 1.00 98.06 114 ILE A CA 1
ATOM 922 C C . ILE A 1 114 ? -9.321 5.821 5.081 1.00 98.06 114 ILE A C 1
ATOM 924 O O . ILE A 1 114 ? -9.914 5.594 4.027 1.00 98.06 114 ILE A O 1
ATOM 928 N N . VAL A 1 115 ? -9.24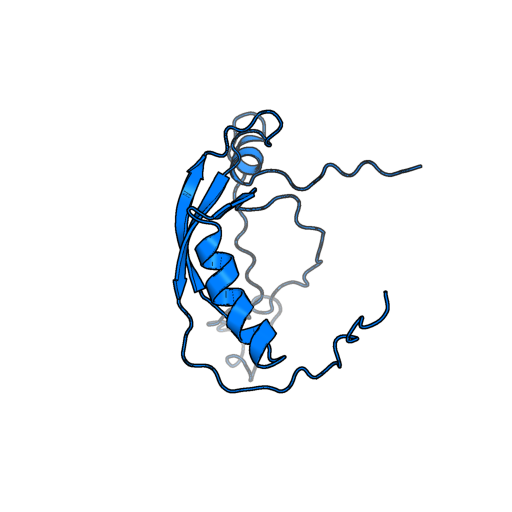9 4.949 6.082 1.00 98.44 115 VAL A N 1
ATOM 929 C CA . VAL A 1 115 ? -9.833 3.606 6.096 1.00 98.44 115 VAL A CA 1
ATOM 930 C C . VAL A 1 115 ? -11.251 3.676 6.657 1.00 98.44 115 VAL A C 1
ATOM 932 O O . VAL A 1 115 ? -11.441 4.043 7.817 1.00 98.44 115 VAL A O 1
ATOM 935 N N . ALA A 1 116 ? -12.224 3.307 5.827 1.00 98.00 116 ALA A N 1
ATOM 936 C CA . ALA A 1 116 ? -13.651 3.288 6.151 1.00 98.00 116 ALA A CA 1
ATOM 937 C C . ALA A 1 116 ? -14.153 1.884 6.525 1.00 98.00 116 ALA A C 1
ATOM 939 O O . ALA A 1 116 ? -15.128 1.746 7.256 1.00 98.00 116 ALA A O 1
ATOM 940 N N . ALA A 1 117 ? -13.495 0.834 6.026 1.00 97.50 117 ALA A N 1
ATOM 941 C CA . ALA A 1 117 ? -13.824 -0.552 6.344 1.00 97.50 117 ALA A CA 1
ATOM 942 C C . ALA A 1 117 ? -12.604 -1.468 6.192 1.00 97.50 117 ALA A C 1
ATOM 944 O O . ALA A 1 117 ? -11.661 -1.154 5.462 1.00 97.50 117 ALA A O 1
ATOM 945 N N . ILE A 1 118 ? -12.651 -2.631 6.841 1.00 98.00 118 ILE A N 1
ATOM 946 C CA . ILE A 1 118 ? -11.700 -3.726 6.636 1.00 98.00 118 ILE A CA 1
ATOM 947 C C . ILE A 1 118 ? -12.496 -4.924 6.122 1.00 98.00 118 ILE A C 1
ATOM 949 O O . ILE A 1 118 ? -13.351 -5.452 6.824 1.00 98.00 118 ILE A O 1
ATOM 953 N N . TYR A 1 119 ? -12.243 -5.335 4.882 1.00 97.12 119 TYR A N 1
ATOM 954 C CA . TYR A 1 119 ? -12.846 -6.535 4.309 1.00 97.12 119 TYR A CA 1
ATOM 955 C C . TYR A 1 119 ? -11.930 -7.738 4.523 1.00 97.12 119 TYR A C 1
ATOM 957 O O . TYR A 1 119 ? -10.767 -7.720 4.124 1.00 97.12 119 TYR A O 1
ATOM 965 N N . GLU A 1 120 ? -12.450 -8.806 5.115 1.00 95.69 120 GLU A N 1
ATOM 966 C CA . GLU A 1 120 ? -11.685 -10.015 5.407 1.00 95.69 120 GLU A CA 1
ATOM 967 C C . GLU A 1 120 ? -11.963 -11.096 4.352 1.00 95.69 120 GLU A C 1
ATOM 969 O O . GLU A 1 120 ? -13.003 -11.757 4.410 1.00 95.69 120 GLU A O 1
ATOM 974 N N . PRO A 1 121 ? -11.061 -11.313 3.375 1.00 94.88 121 PRO A N 1
ATOM 975 C CA . PRO A 1 121 ? -11.260 -12.362 2.386 1.00 94.88 121 PRO A CA 1
ATOM 976 C C . PRO A 1 121 ? -11.216 -13.753 3.034 1.00 94.88 121 PRO A C 1
ATOM 978 O O . PRO A 1 121 ? -10.612 -13.957 4.096 1.00 94.88 121 PRO A O 1
ATOM 981 N N . ALA A 1 122 ? -11.821 -14.732 2.351 1.00 94.00 122 ALA A N 1
ATOM 982 C CA . ALA A 1 122 ? -11.722 -16.137 2.728 1.00 94.00 122 ALA A CA 1
ATOM 983 C C . ALA A 1 122 ? -10.243 -16.543 2.836 1.00 94.00 122 ALA A C 1
ATOM 985 O O . ALA A 1 122 ? -9.478 -16.403 1.882 1.00 94.00 122 ALA A O 1
ATOM 986 N N . GLN A 1 123 ? -9.840 -17.021 4.013 1.00 91.06 123 GLN A N 1
ATOM 987 C CA . GLN A 1 123 ? -8.442 -17.305 4.328 1.00 91.06 123 GLN A CA 1
ATOM 988 C C . GLN A 1 123 ? -8.301 -18.627 5.080 1.00 91.06 123 GLN A C 1
ATOM 990 O O . GLN A 1 123 ? -9.102 -18.952 5.959 1.00 91.06 123 GLN A O 1
ATOM 995 N N . VAL A 1 124 ? -7.272 -19.393 4.711 1.00 84.50 124 VAL A N 1
ATOM 996 C CA . VAL A 1 124 ? -6.950 -20.687 5.323 1.00 84.50 124 VAL A CA 1
ATOM 997 C C . VAL A 1 124 ? -6.005 -20.473 6.501 1.00 84.50 124 VAL A C 1
ATOM 999 O O . VAL A 1 124 ? -5.088 -19.656 6.461 1.00 84.50 124 VAL A O 1
ATOM 1002 N N . LEU A 1 125 ? -6.251 -21.222 7.569 1.00 67.81 125 LEU A N 1
ATOM 1003 C CA . LEU A 1 125 ? -5.599 -21.068 8.861 1.00 67.81 125 LEU A CA 1
ATOM 1004 C C . LEU A 1 125 ? -4.168 -21.611 8.810 1.00 67.81 125 LEU A C 1
ATOM 1006 O O . LEU A 1 125 ? -3.961 -22.821 8.886 1.00 67.81 125 LEU A O 1
ATOM 1010 N N . ILE A 1 126 ? -3.170 -20.732 8.752 1.00 58.56 126 ILE A N 1
ATOM 1011 C CA . ILE A 1 126 ? -1.780 -21.125 8.997 1.00 58.56 126 ILE A CA 1
ATOM 1012 C C . ILE A 1 126 ? -1.477 -20.802 10.457 1.00 58.56 126 ILE A C 1
ATOM 1014 O O . ILE A 1 126 ? -1.563 -19.654 10.897 1.00 58.56 126 ILE A O 1
ATOM 1018 N N . ARG A 1 127 ? -1.164 -21.842 11.238 1.00 53.44 127 ARG A N 1
ATOM 1019 C CA . ARG A 1 127 ? -0.677 -21.697 12.613 1.00 53.44 127 ARG A CA 1
ATOM 1020 C C . ARG A 1 127 ? 0.528 -20.759 12.568 1.00 53.44 127 ARG A C 1
ATOM 1022 O O . ARG A 1 127 ? 1.420 -20.971 11.753 1.00 53.44 127 ARG A O 1
ATOM 1029 N N . CYS A 1 128 ? 0.538 -19.725 13.404 1.00 51.97 128 CYS A N 1
ATOM 1030 C CA . CYS A 1 128 ? 1.648 -18.780 13.477 1.00 51.97 128 CYS A CA 1
ATOM 1031 C C . CYS A 1 128 ? 2.960 -19.580 13.628 1.00 51.97 128 CYS A C 1
ATOM 1033 O O . CYS A 1 128 ? 3.167 -20.226 14.653 1.00 51.97 128 CYS A O 1
ATOM 1035 N N . LEU A 1 129 ? 3.808 -19.613 12.589 1.00 51.12 129 LEU A N 1
ATOM 1036 C CA . LEU A 1 129 ? 5.026 -20.448 12.546 1.00 51.12 129 LEU A CA 1
ATOM 1037 C C . LEU A 1 129 ? 6.114 -19.968 13.522 1.00 51.12 129 LEU A C 1
ATOM 1039 O O . LEU A 1 129 ? 7.180 -20.569 13.627 1.00 51.12 129 LEU A O 1
ATOM 1043 N N . ARG A 1 130 ? 5.835 -18.899 14.270 1.00 48.06 130 ARG A N 1
ATOM 1044 C CA . ARG A 1 130 ? 6.566 -18.517 15.471 1.00 48.06 130 ARG A CA 1
ATOM 1045 C C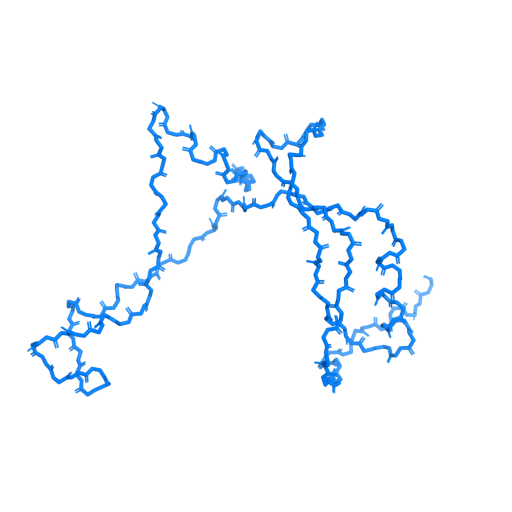 . ARG A 1 130 ? 5.567 -18.445 16.623 1.00 48.06 130 ARG A C 1
ATOM 1047 O O . ARG A 1 130 ? 4.532 -17.792 16.450 1.00 48.06 130 ARG A O 1
ATOM 1054 N N . PRO A 1 131 ? 5.859 -19.056 17.786 1.00 43.53 131 PRO A N 1
ATOM 1055 C CA . PRO A 1 131 ? 5.177 -18.679 19.006 1.00 43.53 131 PRO A CA 1
ATOM 1056 C C . PRO A 1 131 ? 5.495 -17.199 19.216 1.00 43.53 131 PRO A C 1
ATOM 1058 O O . PRO A 1 131 ? 6.616 -16.844 19.577 1.00 43.53 131 PRO A O 1
ATOM 1061 N N . CYS A 1 132 ? 4.534 -16.319 18.924 1.00 48.41 132 CYS A N 1
ATOM 1062 C CA . CYS A 1 132 ? 4.523 -15.022 19.575 1.00 48.41 132 CYS A CA 1
ATOM 1063 C C . CYS A 1 132 ? 4.546 -15.350 21.059 1.00 48.41 132 CYS A C 1
ATOM 1065 O O . CYS A 1 132 ? 3.642 -16.029 21.547 1.00 48.41 132 CYS A O 1
ATOM 1067 N N . LEU A 1 133 ? 5.641 -14.965 21.715 1.00 48.16 133 LEU A N 1
ATOM 1068 C CA . LEU A 1 133 ? 5.762 -14.927 23.158 1.00 48.16 133 LEU A CA 1
ATOM 1069 C C . LEU A 1 133 ? 4.435 -14.399 23.692 1.00 48.16 133 LEU A C 1
ATOM 1071 O O . LEU A 1 133 ? 4.111 -13.226 23.513 1.00 48.16 133 LEU A O 1
ATOM 1075 N N . MET A 1 134 ? 3.655 -15.295 24.290 1.00 47.06 134 MET A N 1
ATOM 1076 C CA . MET A 1 134 ? 2.673 -14.910 25.279 1.00 47.06 134 MET A CA 1
ATOM 1077 C C . MET A 1 134 ? 3.495 -14.200 26.351 1.00 47.06 134 MET A C 1
ATOM 1079 O O . MET A 1 134 ? 4.074 -14.848 27.221 1.00 47.06 134 ME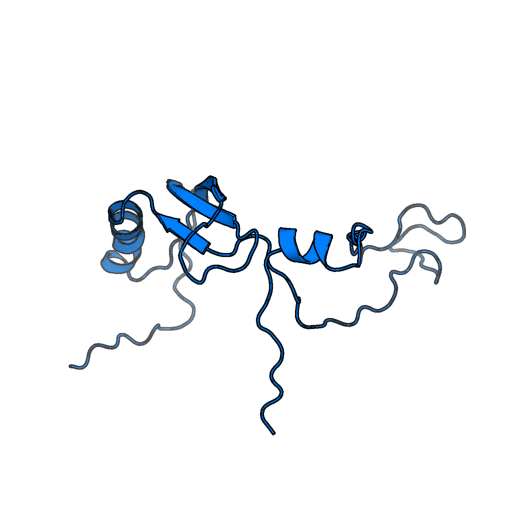T A O 1
ATOM 1083 N N . LEU A 1 135 ? 3.620 -12.878 26.245 1.00 46.09 135 LEU A N 1
ATOM 1084 C CA . LEU A 1 135 ? 3.970 -12.015 27.364 1.00 46.09 135 LEU A CA 1
ATOM 1085 C C . LEU A 1 135 ? 2.769 -12.038 28.315 1.00 46.09 135 LEU A C 1
ATOM 1087 O O . LEU A 1 135 ? 2.035 -11.074 28.465 1.00 46.09 135 LEU A O 1
ATOM 1091 N N . ASN A 1 136 ? 2.563 -13.205 28.919 1.00 45.12 136 ASN A N 1
ATOM 1092 C CA . ASN A 1 136 ? 1.981 -13.331 30.233 1.00 45.12 136 ASN A CA 1
ATOM 1093 C C . ASN A 1 136 ? 3.172 -13.288 31.184 1.00 45.12 136 ASN A C 1
ATOM 1095 O O . ASN A 1 136 ? 3.808 -14.314 31.411 1.00 45.12 136 ASN A O 1
ATOM 1099 N N . ASN A 1 137 ? 3.516 -12.091 31.653 1.00 38.19 137 ASN A N 1
ATOM 1100 C CA . ASN A 1 137 ? 4.052 -11.873 32.992 1.00 38.19 137 ASN A CA 1
ATOM 1101 C C . ASN A 1 137 ? 4.102 -10.367 33.289 1.00 38.19 137 ASN A C 1
ATOM 1103 O O . ASN A 1 137 ? 4.963 -9.672 32.749 1.00 38.19 137 ASN A O 1
ATOM 1107 N N . LEU A 1 138 ? 3.219 -9.983 34.223 1.00 41.28 138 LEU A N 1
ATOM 1108 C CA . LEU A 1 138 ? 3.086 -8.718 34.965 1.00 41.28 138 LEU A CA 1
ATOM 1109 C C . LEU A 1 138 ? 2.391 -7.553 34.248 1.00 41.28 138 LEU A C 1
ATOM 1111 O O . LEU A 1 138 ? 2.917 -7.049 33.235 1.00 41.28 138 LEU A O 1
#

Sequence (138 aa):
MRSSHPGTISFHLTLLSDRGKFISLEHVNCRVRIGCHEHPPWPDGICTKCQPSPITLDRQTYRHIDYVQFENGQLMEDFLDYWRQTGRQRVGLMLGRYAHFDYAGAPPLAIKAIVAAIYEPAQVLIRCLRPCLMLNNL

Foldseek 3Di:
DPPPPDAAAEPVCQQVVPPPHGDDDDPDDQAFAADDPPDPTPPRDDDPVRHGDDDDDDPHRHDHAQEEAEPDPVQVVVQCVVCVVPVFDFDWDFDFDKDADPDDPGHPRHIYTYGDHTHGDDDDTDHPPDPPPPPPDD

Secondary structure (DSSP, 8-state):
----PPPPEEHHHHHH-BTTBPPPPP----SPPS--SSSSPTTS---TTTSPPP-------EES-SEEEES-THHHHHHHHHHHHH------EEEEEEEE---TTPPTT-EEEEEEEEE---------SS--------

InterPro domains:
  IPR007716 NPL4, zinc-binding putative [PF05020] (19-87)
  IPR007717 Nuclear pore localisation protein NPL4, C-terminal [PF05021] (90-124)
  IPR016563 Nuclear protein localization protein 4 [PTHR12710] (18-124)

Organism: NCBI:txid117903

Radius of gyration: 22.63 Å; chains: 1; bounding box: 43×45×68 Å

pLDDT: mean 83.3, std 18.23, range [27.75, 98.44]